Protein AF-A0A1I6YVT1-F1 (afdb_monomer_lite)

Secondary structure (DSSP, 8-state):
-PPPS-HHHHHHHHHHHHHHPPPPPPHHHHHHHHHHHHSGGGTT--S-----STTGGG-

Sequence (59 aa):
MATWGSQLAAERLGPLMQAAVPTPATAAQLAASITFLLSDDGTNINGAILASDGGWSAL

Foldseek 3Di:
DDDDPDPVCCVPCVVVCVVPQFDAADPVQVVVVVVCCVDPVVPPDPPDDDDSGRCPVVD

Radius of gyration: 16.79 Å; chains: 1; bounding box: 29×34×37 Å

pLDDT: mean 92.75, std 6.79, range [58.5, 98.31]

Structure (mmCIF, N/CA/C/O backbone):
data_AF-A0A1I6YVT1-F1
#
_entry.id   AF-A0A1I6YVT1-F1
#
loop_
_atom_site.group_PDB
_atom_site.id
_atom_site.type_symbol
_atom_site.label_atom_id
_atom_site.label_alt_id
_atom_site.label_comp_id
_atom_site.label_asym_id
_atom_site.label_entity_id
_atom_site.label_seq_id
_atom_site.pdbx_PDB_ins_code
_atom_site.Cartn_x
_atom_site.Cartn_y
_atom_site.Cartn_z
_atom_site.occupancy
_atom_site.B_iso_or_equiv
_atom_site.auth_seq_id
_atom_site.auth_comp_id
_atom_site.auth_asym_id
_atom_site.auth_atom_id
_atom_site.pdbx_PDB_model_num
ATOM 1 N N . MET A 1 1 ? -5.780 21.166 11.795 1.00 58.50 1 MET A N 1
ATOM 2 C CA . MET A 1 1 ? -6.340 20.073 12.621 1.00 58.50 1 MET A CA 1
ATOM 3 C C . MET A 1 1 ? -7.765 19.841 12.152 1.00 58.50 1 MET A C 1
ATOM 5 O O . MET A 1 1 ? -8.450 20.832 11.928 1.00 58.50 1 MET A O 1
ATOM 9 N N . ALA A 1 2 ? -8.187 18.594 11.934 1.00 68.25 2 ALA A N 1
ATOM 10 C CA . ALA A 1 2 ? -9.578 18.317 11.574 1.00 68.25 2 ALA A CA 1
ATOM 11 C C . ALA A 1 2 ? -10.509 18.755 12.716 1.00 68.25 2 ALA A C 1
ATOM 13 O O . ALA A 1 2 ? -10.172 18.580 13.888 1.00 68.25 2 ALA A O 1
ATOM 14 N N . THR A 1 3 ? -11.650 19.353 12.381 1.00 82.44 3 THR A N 1
ATOM 15 C CA . THR A 1 3 ? -12.675 19.729 13.355 1.00 82.44 3 THR A CA 1
ATO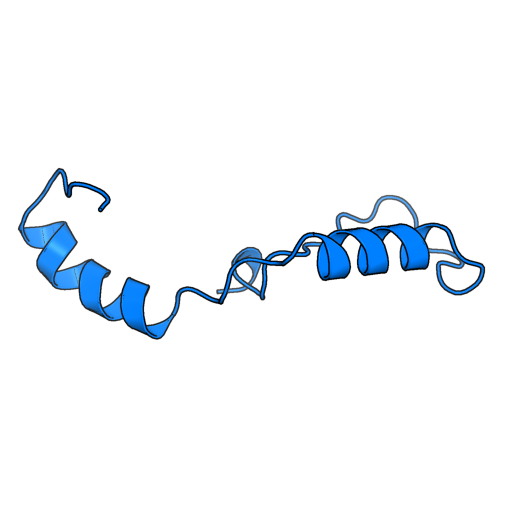M 16 C C . THR A 1 3 ? -13.674 18.588 13.516 1.00 82.44 3 THR A C 1
ATOM 18 O O . THR A 1 3 ? -14.106 17.977 12.540 1.00 82.44 3 THR A O 1
ATOM 21 N N . TRP A 1 4 ? -14.041 18.287 14.760 1.00 88.38 4 TRP A N 1
ATOM 22 C CA . TRP A 1 4 ? -15.052 17.278 15.063 1.00 88.38 4 TRP A CA 1
ATOM 23 C C . TRP A 1 4 ? -16.447 17.899 15.008 1.00 88.38 4 TRP A C 1
ATOM 25 O O . TRP A 1 4 ? -16.690 18.931 15.628 1.00 88.38 4 TRP A O 1
ATOM 35 N N . GLY A 1 5 ? -17.378 17.249 14.308 1.00 92.69 5 GLY A N 1
ATOM 36 C CA . GLY A 1 5 ? -18.787 17.663 14.277 1.00 92.69 5 GLY A CA 1
ATOM 37 C C . GLY A 1 5 ? -19.601 17.233 15.506 1.00 92.69 5 GLY A C 1
ATOM 38 O O . GLY A 1 5 ? -20.760 17.610 15.630 1.00 92.69 5 GLY A O 1
ATOM 39 N N . SER A 1 6 ? -19.024 16.424 16.404 1.00 94.94 6 SER A N 1
ATOM 40 C CA . SER A 1 6 ? -19.681 15.895 17.606 1.00 94.94 6 SER A CA 1
ATOM 41 C C . SER A 1 6 ? -18.673 15.679 18.731 1.00 94.94 6 SER A C 1
ATOM 43 O O . SER A 1 6 ? -17.630 15.053 18.530 1.00 94.94 6 SER A O 1
ATOM 45 N N . GLN A 1 7 ? -19.014 16.156 19.929 1.00 94.69 7 GLN A N 1
ATOM 46 C CA . GLN A 1 7 ? -18.179 16.013 21.121 1.00 94.69 7 GLN A CA 1
ATOM 47 C C . GLN A 1 7 ? -18.098 14.554 21.594 1.00 94.69 7 GLN A C 1
ATOM 49 O O . GLN A 1 7 ? -17.007 14.058 21.859 1.00 94.69 7 GLN A O 1
ATOM 54 N N . LEU A 1 8 ? -19.221 13.827 21.577 1.00 94.81 8 LEU A N 1
ATOM 55 C CA . LEU A 1 8 ? -19.242 12.398 21.902 1.00 94.81 8 LEU A CA 1
ATOM 56 C C . LEU A 1 8 ? -18.371 11.583 20.931 1.00 94.81 8 LEU A C 1
ATOM 58 O O . LEU A 1 8 ? -17.665 10.669 21.351 1.00 94.81 8 LEU A O 1
ATOM 62 N N . ALA A 1 9 ? -18.399 11.915 19.635 1.00 93.12 9 ALA A N 1
ATOM 63 C CA . ALA A 1 9 ? -17.557 11.247 18.644 1.00 93.12 9 ALA A CA 1
ATOM 64 C C . ALA A 1 9 ? -16.069 11.524 18.897 1.00 93.12 9 ALA A C 1
ATOM 66 O O . ALA A 1 9 ? -15.269 10.593 18.859 1.00 93.12 9 ALA A O 1
ATOM 67 N N . ALA A 1 10 ? -15.706 12.770 19.214 1.00 93.19 10 ALA A N 1
ATOM 68 C CA . ALA A 1 10 ? -14.329 13.138 19.534 1.00 93.19 10 ALA A CA 1
ATOM 69 C C . ALA A 1 10 ? -13.789 12.358 20.747 1.00 93.19 10 ALA A C 1
ATOM 71 O O . ALA A 1 10 ? -12.689 11.813 20.683 1.00 93.19 10 ALA A O 1
ATOM 72 N N . GLU A 1 11 ? -14.577 12.247 21.821 1.00 94.62 11 GLU A N 1
ATOM 73 C CA . GLU A 1 11 ? -14.188 11.537 23.049 1.00 94.62 11 GLU A CA 1
ATOM 74 C C . GLU A 1 11 ? -13.990 10.029 22.837 1.00 94.62 11 GLU A C 1
ATOM 76 O O . GLU A 1 11 ? -13.146 9.416 23.489 1.00 94.62 11 GLU A O 1
ATOM 81 N N . ARG A 1 12 ? -14.755 9.416 21.926 1.00 92.44 12 ARG A N 1
ATOM 82 C CA . ARG A 1 12 ? -14.720 7.963 21.691 1.00 92.44 12 ARG A CA 1
ATOM 83 C C . ARG A 1 12 ? -13.756 7.559 20.582 1.00 92.44 12 ARG A C 1
ATOM 85 O O . ARG A 1 12 ? -13.029 6.583 20.737 1.00 92.44 12 ARG A O 1
ATOM 92 N N . LEU A 1 13 ? -13.756 8.291 19.471 1.00 91.62 13 LEU A N 1
ATOM 93 C CA . LEU A 1 13 ? -12.959 7.961 18.291 1.00 91.62 13 LEU A CA 1
ATOM 94 C C . LEU A 1 13 ? -11.557 8.558 18.359 1.00 91.62 13 LEU A C 1
ATOM 96 O O . LEU A 1 13 ? -10.638 7.949 17.830 1.00 91.62 13 LEU A O 1
ATOM 100 N N . GLY A 1 14 ? -11.364 9.703 19.020 1.00 91.00 14 GLY A N 1
ATOM 101 C CA . GLY A 1 14 ? -10.067 10.383 19.101 1.00 91.00 14 GLY A CA 1
ATOM 102 C C . GLY A 1 14 ?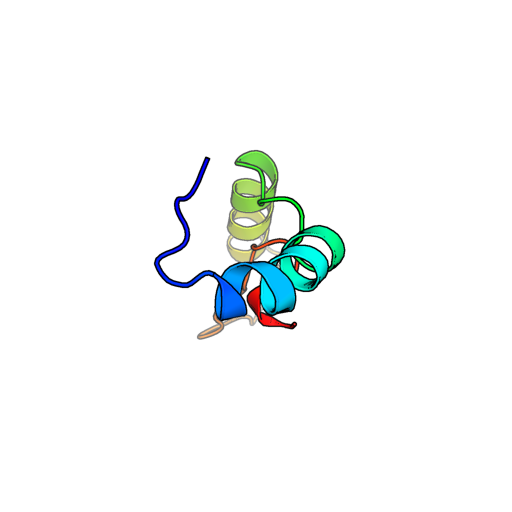 -8.919 9.474 19.565 1.00 91.00 14 GLY A C 1
ATOM 103 O O . GLY A 1 14 ? -7.936 9.354 18.832 1.00 91.00 14 GLY A O 1
ATOM 104 N N . PRO A 1 15 ? -9.043 8.780 20.715 1.00 91.44 15 PRO A N 1
ATOM 105 C CA . PRO A 1 15 ? -8.011 7.856 21.187 1.00 91.44 15 PRO A CA 1
ATOM 106 C C . PRO A 1 15 ? -7.758 6.690 20.223 1.00 91.44 15 PRO A C 1
ATOM 108 O O . PRO A 1 15 ? -6.610 6.323 19.988 1.00 91.44 15 PRO A O 1
ATOM 111 N N . LEU A 1 16 ? -8.819 6.136 19.624 1.00 88.38 16 LEU A N 1
ATOM 112 C CA . LEU A 1 16 ? -8.704 5.044 18.658 1.00 88.38 16 LEU A CA 1
ATOM 113 C C . LEU A 1 16 ? -7.996 5.505 17.380 1.00 88.38 16 LEU A C 1
ATOM 115 O O . LEU A 1 16 ? -7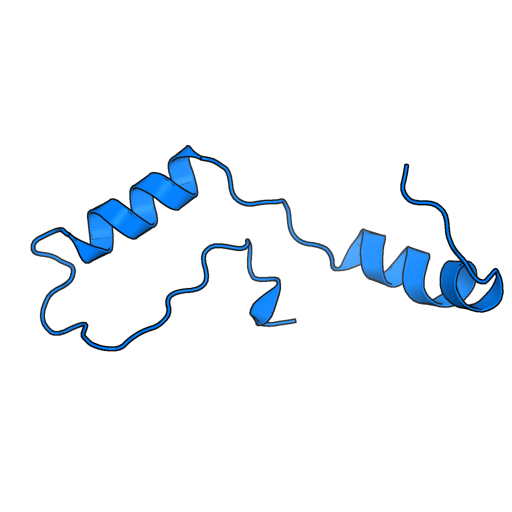.088 4.831 16.914 1.00 88.38 16 LEU A O 1
ATOM 119 N N . MET A 1 17 ? -8.342 6.680 16.851 1.00 88.44 17 MET A N 1
ATOM 120 C CA . MET A 1 17 ? -7.682 7.251 15.676 1.00 88.44 17 MET A CA 1
ATOM 121 C C . MET A 1 17 ? -6.202 7.535 15.956 1.00 88.44 17 MET A C 1
ATOM 123 O O . MET A 1 17 ? -5.357 7.243 15.123 1.00 88.44 17 MET A O 1
ATOM 127 N N . GLN A 1 18 ? -5.857 8.056 17.136 1.00 86.38 18 GLN A N 1
ATOM 128 C CA . GLN A 1 18 ? -4.457 8.301 17.504 1.00 86.38 18 GLN A CA 1
ATOM 129 C C . GLN A 1 18 ? -3.632 7.015 17.622 1.00 86.38 18 GLN A C 1
ATOM 131 O O . GLN A 1 18 ? -2.450 7.028 17.292 1.00 86.38 18 GLN A O 1
ATOM 136 N N . ALA A 1 19 ? -4.236 5.927 18.105 1.00 87.31 19 ALA A N 1
ATOM 137 C CA . ALA A 1 19 ? -3.541 4.660 18.316 1.00 87.31 19 ALA A CA 1
ATOM 138 C C . ALA A 1 19 ? -3.497 3.765 17.066 1.00 87.31 19 ALA A C 1
ATOM 140 O O . ALA A 1 19 ? -2.559 2.987 16.919 1.00 87.31 19 ALA A O 1
ATOM 141 N N . ALA A 1 20 ? -4.511 3.845 16.198 1.00 86.38 20 ALA A N 1
ATOM 142 C CA . ALA A 1 20 ? -4.705 2.905 15.096 1.00 86.38 20 ALA A CA 1
ATOM 143 C C . ALA A 1 20 ? -4.441 3.496 13.705 1.00 86.38 20 ALA A C 1
ATOM 145 O O . ALA A 1 20 ? -4.239 2.726 12.774 1.00 86.38 20 ALA A O 1
ATOM 146 N N . VAL A 1 21 ? -4.439 4.825 13.522 1.00 87.62 21 VAL A N 1
ATOM 147 C CA . VAL A 1 21 ? -4.153 5.409 12.200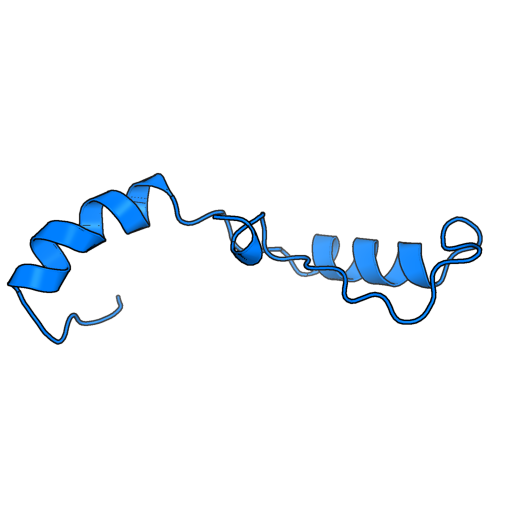 1.00 87.62 21 VAL A CA 1
ATOM 148 C C . VAL A 1 21 ? -2.691 5.122 11.831 1.00 87.62 21 VAL A C 1
ATOM 150 O O . VAL A 1 21 ? -1.788 5.594 12.528 1.00 87.62 21 VAL A O 1
ATOM 153 N N . PRO A 1 22 ? -2.431 4.380 10.742 1.00 89.62 22 PRO A N 1
ATOM 154 C CA . PRO A 1 22 ? -1.083 4.125 10.288 1.00 89.62 22 PRO A CA 1
ATOM 155 C C . PRO A 1 22 ? -0.479 5.385 9.671 1.00 89.62 22 PRO A C 1
ATOM 157 O O . PRO A 1 22 ? -1.171 6.304 9.225 1.00 89.62 22 PRO A O 1
ATOM 160 N N . THR A 1 23 ? 0.849 5.416 9.616 1.00 91.06 23 THR A N 1
ATOM 161 C CA . THR A 1 23 ? 1.574 6.485 8.932 1.00 91.06 23 THR A CA 1
ATOM 162 C C . THR A 1 23 ? 1.185 6.510 7.449 1.00 91.06 23 THR A C 1
ATOM 164 O O . THR A 1 23 ? 1.246 5.461 6.801 1.00 91.06 23 THR A O 1
ATOM 167 N N . PRO A 1 24 ? 0.836 7.681 6.881 1.00 91.56 24 PRO A N 1
ATOM 168 C CA . PRO A 1 24 ? 0.546 7.794 5.458 1.00 91.56 24 PRO A CA 1
ATOM 169 C C . PRO A 1 24 ? 1.695 7.271 4.593 1.00 91.56 24 PRO A C 1
ATOM 171 O O . PRO A 1 24 ? 2.867 7.547 4.869 1.00 91.56 24 PRO A O 1
ATOM 174 N N . ALA A 1 25 ? 1.356 6.557 3.518 1.00 95.75 25 ALA A N 1
ATOM 175 C CA . ALA A 1 25 ? 2.346 6.100 2.555 1.00 95.75 25 ALA A CA 1
ATOM 176 C C . ALA A 1 25 ? 3.053 7.290 1.890 1.00 95.75 25 ALA A C 1
ATOM 178 O O . ALA A 1 25 ? 2.439 8.270 1.463 1.00 95.75 25 ALA A O 1
ATOM 179 N N . THR A 1 26 ? 4.372 7.191 1.794 1.00 97.12 26 THR A N 1
ATOM 180 C CA . THR A 1 26 ? 5.215 8.164 1.103 1.00 97.12 26 THR A CA 1
ATOM 181 C C . THR A 1 26 ? 5.136 7.988 -0.413 1.00 97.12 26 THR A C 1
ATOM 183 O O . THR A 1 26 ? 4.822 6.911 -0.924 1.00 97.12 26 THR A O 1
ATOM 186 N N . ALA A 1 27 ? 5.519 9.031 -1.153 1.00 97.88 27 ALA A N 1
ATOM 187 C CA . ALA A 1 27 ? 5.620 8.959 -2.611 1.00 97.88 27 ALA A CA 1
ATOM 188 C C . ALA A 1 27 ? 6.569 7.840 -3.081 1.00 97.88 27 ALA A C 1
ATOM 190 O O . ALA A 1 27 ? 6.279 7.161 -4.062 1.00 97.88 27 ALA A O 1
ATOM 191 N N . ALA A 1 28 ? 7.674 7.612 -2.362 1.00 98.19 28 ALA A N 1
ATOM 192 C CA . ALA A 1 28 ? 8.628 6.554 -2.689 1.00 98.19 28 ALA A CA 1
ATOM 193 C C . ALA A 1 28 ? 8.032 5.148 -2.506 1.00 98.19 28 ALA A C 1
ATOM 195 O O . ALA A 1 28 ? 8.276 4.275 -3.332 1.00 98.19 28 ALA A O 1
ATOM 196 N N . GLN A 1 29 ? 7.221 4.932 -1.465 1.00 97.81 29 GLN A N 1
ATOM 197 C CA . GLN A 1 29 ? 6.529 3.654 -1.256 1.00 97.81 29 GLN A CA 1
ATOM 198 C C . GLN A 1 29 ? 5.497 3.389 -2.357 1.00 97.81 29 GLN A C 1
ATOM 200 O O . GLN A 1 29 ? 5.480 2.297 -2.917 1.00 97.81 29 GLN A O 1
ATOM 205 N N . LEU A 1 30 ? 4.708 4.404 -2.728 1.00 97.69 30 LEU A N 1
ATOM 206 C CA . LEU A 1 30 ? 3.765 4.296 -3.846 1.00 97.69 30 LEU A CA 1
ATOM 207 C C . LEU A 1 30 ? 4.484 3.965 -5.160 1.00 97.69 30 LEU A C 1
ATOM 209 O O . LEU A 1 30 ? 4.073 3.054 -5.877 1.00 97.69 30 LEU A O 1
ATOM 213 N N . ALA A 1 31 ? 5.580 4.670 -5.460 1.00 98.31 31 ALA A N 1
ATOM 214 C CA . ALA A 1 31 ? 6.391 4.401 -6.642 1.00 98.31 31 ALA A C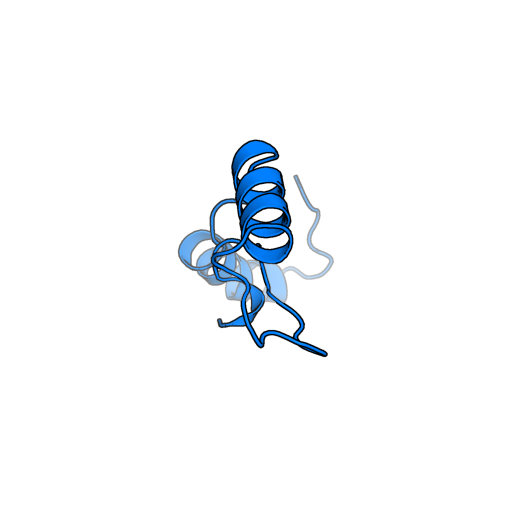A 1
ATOM 215 C C . ALA A 1 31 ? 6.937 2.965 -6.638 1.00 98.31 31 ALA A C 1
ATOM 217 O O . ALA A 1 31 ? 6.837 2.287 -7.655 1.00 98.31 31 ALA A O 1
ATOM 218 N N . ALA A 1 32 ? 7.437 2.479 -5.496 1.00 98.31 32 ALA A N 1
ATOM 219 C CA . ALA A 1 32 ? 7.945 1.117 -5.363 1.00 98.31 32 ALA A CA 1
ATOM 220 C C . ALA A 1 32 ? 6.868 0.061 -5.677 1.00 98.31 32 ALA A C 1
ATOM 222 O O . ALA A 1 32 ? 7.115 -0.838 -6.482 1.00 98.31 32 ALA A O 1
ATOM 223 N N . SER A 1 33 ? 5.659 0.195 -5.116 1.00 97.75 33 SER A N 1
ATOM 224 C CA . SER A 1 33 ? 4.544 -0.723 -5.399 1.00 97.75 33 SER A CA 1
ATOM 225 C C . SER A 1 33 ? 4.142 -0.724 -6.875 1.00 97.75 33 SER A C 1
ATOM 227 O O . SER A 1 33 ? 3.902 -1.788 -7.439 1.00 97.75 33 SER A O 1
ATOM 229 N N . ILE A 1 34 ? 4.122 0.444 -7.527 1.00 97.81 34 ILE A N 1
ATOM 230 C CA . ILE A 1 34 ? 3.862 0.544 -8.971 1.00 97.81 34 ILE A CA 1
ATOM 231 C C . ILE A 1 34 ? 4.977 -0.146 -9.765 1.00 97.81 34 ILE A C 1
ATOM 233 O O . ILE A 1 34 ? 4.688 -0.931 -10.663 1.00 97.81 34 ILE A O 1
ATOM 237 N N . THR A 1 35 ? 6.247 0.108 -9.432 1.00 98.19 35 THR A N 1
ATOM 238 C CA . THR A 1 35 ? 7.377 -0.503 -10.147 1.00 98.19 35 THR A CA 1
ATOM 239 C C . THR A 1 35 ? 7.434 -2.015 -9.982 1.00 98.19 35 THR A C 1
ATOM 241 O O . THR A 1 35 ? 7.806 -2.685 -10.933 1.00 98.19 35 THR A O 1
ATOM 244 N N . PHE A 1 36 ? 7.020 -2.557 -8.834 1.00 98.06 36 PHE A N 1
ATOM 245 C CA . PHE A 1 36 ? 6.876 -4.000 -8.640 1.00 98.06 36 PHE A CA 1
ATOM 246 C C . PHE A 1 36 ? 5.816 -4.594 -9.577 1.00 98.06 36 PHE A C 1
ATOM 248 O O . PHE A 1 36 ? 6.068 -5.594 -10.236 1.00 98.06 36 PHE A O 1
ATOM 255 N N . LEU A 1 37 ? 4.645 -3.958 -9.696 1.00 97.31 37 LEU A N 1
ATOM 256 C CA . LEU A 1 37 ? 3.599 -4.430 -10.613 1.00 97.31 37 LEU A CA 1
ATOM 257 C C . LEU A 1 37 ? 4.014 -4.338 -12.092 1.00 97.31 37 LEU A C 1
ATOM 259 O O . LEU A 1 37 ? 3.477 -5.070 -12.918 1.00 97.31 37 LEU A O 1
ATOM 263 N N . LEU A 1 38 ? 4.939 -3.435 -12.428 1.00 97.19 38 LEU A N 1
ATOM 264 C CA . LEU A 1 38 ? 5.487 -3.270 -13.778 1.00 97.19 38 LEU A CA 1
ATOM 265 C C . LEU A 1 38 ? 6.743 -4.112 -14.044 1.00 97.19 38 LEU A C 1
ATOM 267 O O . LEU A 1 38 ? 7.178 -4.170 -15.194 1.00 97.19 38 LEU A O 1
ATOM 271 N N . SER A 1 39 ? 7.359 -4.696 -13.015 1.00 98.31 39 SER A N 1
ATOM 272 C CA . SER A 1 39 ? 8.592 -5.466 -13.162 1.00 98.31 39 SER A CA 1
ATOM 273 C C . SER A 1 39 ? 8.311 -6.919 -13.537 1.00 98.31 39 SER A C 1
ATOM 275 O O . SER A 1 39 ? 7.179 -7.401 -13.471 1.00 98.31 39 SER A O 1
ATOM 277 N N . ASP A 1 40 ? 9.380 -7.643 -13.867 1.00 97.94 40 ASP A N 1
ATOM 278 C CA . ASP A 1 40 ? 9.330 -9.085 -14.122 1.00 97.94 40 ASP A CA 1
ATOM 279 C C . ASP A 1 40 ? 8.881 -9.896 -12.886 1.00 97.94 40 ASP A C 1
ATOM 281 O O . ASP A 1 40 ? 8.401 -11.023 -13.026 1.00 97.94 40 ASP A O 1
ATOM 285 N N . ASP A 1 41 ? 8.970 -9.316 -11.681 1.00 97.50 41 ASP A N 1
ATOM 286 C CA . ASP A 1 41 ? 8.505 -9.945 -10.438 1.00 97.50 41 ASP A CA 1
ATOM 287 C C . ASP A 1 41 ? 6.975 -9.888 -10.286 1.00 97.50 41 ASP A C 1
ATOM 289 O O . ASP A 1 41 ? 6.393 -10.720 -9.588 1.00 97.50 41 ASP A O 1
ATOM 293 N N . GLY A 1 42 ? 6.296 -8.963 -10.976 1.00 96.06 42 GLY A N 1
ATOM 294 C CA . GLY A 1 42 ? 4.833 -8.846 -11.026 1.00 96.06 42 GLY A CA 1
ATOM 295 C C . GLY A 1 42 ? 4.141 -9.932 -11.864 1.00 96.06 42 GLY A C 1
ATOM 296 O O . GLY A 1 42 ? 3.008 -9.753 -12.318 1.00 96.06 42 GLY A O 1
ATOM 297 N N . THR A 1 43 ? 4.818 -11.052 -12.123 1.00 97.00 43 THR A N 1
ATOM 298 C CA . THR A 1 43 ? 4.353 -12.087 -13.050 1.00 97.00 43 THR A CA 1
ATOM 299 C C . THR A 1 43 ? 3.035 -12.730 -12.609 1.00 97.00 43 THR A C 1
ATOM 301 O O . THR A 1 43 ? 2.826 -13.060 -11.442 1.00 97.00 43 THR A O 1
ATOM 304 N N . ASN A 1 44 ? 2.124 -12.923 -13.569 1.00 95.94 44 ASN A N 1
ATOM 305 C CA . ASN A 1 44 ? 0.794 -13.513 -13.375 1.00 95.94 44 ASN A CA 1
ATOM 306 C C . ASN A 1 44 ? -0.112 -12.791 -12.346 1.00 95.94 44 ASN A C 1
ATOM 308 O O . ASN A 1 44 ? -1.105 -13.360 -11.890 1.00 95.94 44 ASN A O 1
ATOM 312 N N . ILE A 1 45 ? 0.170 -11.527 -12.011 1.00 96.38 45 ILE A N 1
ATOM 313 C CA . ILE A 1 45 ? -0.735 -10.674 -11.231 1.00 96.38 45 ILE A CA 1
ATOM 314 C C . ILE A 1 45 ? -1.604 -9.878 -12.208 1.00 96.38 45 ILE A C 1
ATOM 316 O O . ILE A 1 45 ? -1.119 -9.024 -12.945 1.00 96.38 45 ILE A O 1
ATOM 320 N N . ASN A 1 46 ? -2.908 -10.152 -12.232 1.00 94.88 46 ASN A N 1
ATOM 321 C CA . ASN A 1 46 ? -3.863 -9.439 -13.079 1.00 94.88 46 ASN A CA 1
ATOM 322 C C . ASN A 1 46 ? -5.191 -9.219 -12.342 1.00 94.88 46 ASN A C 1
ATOM 324 O O . ASN A 1 46 ? -5.575 -10.018 -11.492 1.00 94.88 46 ASN A O 1
ATOM 328 N N . GLY A 1 47 ? -5.865 -8.100 -12.631 1.00 96.31 47 GLY A N 1
ATOM 329 C CA . GLY A 1 47 ? -7.155 -7.745 -12.021 1.00 96.31 47 GLY A CA 1
ATOM 330 C C . GLY A 1 47 ? -7.116 -7.414 -10.521 1.00 96.31 47 GLY A C 1
ATOM 331 O O . GLY A 1 47 ? -8.163 -7.155 -9.934 1.00 96.31 47 GLY A O 1
ATOM 332 N N . ALA A 1 48 ? -5.937 -7.417 -9.894 1.00 95.62 48 ALA A N 1
ATOM 333 C CA . ALA A 1 48 ? -5.777 -7.150 -8.470 1.00 95.62 48 ALA A CA 1
ATOM 334 C C . ALA A 1 48 ? -5.804 -5.646 -8.150 1.00 95.62 48 ALA A C 1
ATOM 336 O O . ALA A 1 48 ? -5.267 -4.827 -8.895 1.00 95.62 48 ALA A O 1
ATOM 337 N N . ILE A 1 49 ? -6.367 -5.301 -6.990 1.00 95.56 49 ILE A N 1
ATOM 338 C CA . ILE A 1 49 ? -6.235 -3.976 -6.372 1.00 95.56 49 ILE A CA 1
ATOM 339 C C . ILE A 1 49 ? -5.278 -4.120 -5.189 1.00 95.56 49 ILE A C 1
ATOM 341 O O . ILE A 1 49 ? -5.603 -4.784 -4.207 1.00 95.56 49 ILE A O 1
ATOM 345 N N . LEU A 1 50 ? -4.094 -3.512 -5.289 1.00 95.12 50 LEU A N 1
ATOM 346 C CA . LEU A 1 50 ? -3.077 -3.537 -4.239 1.00 95.12 50 LEU A CA 1
ATOM 347 C C . LEU A 1 50 ? -3.136 -2.244 -3.416 1.00 95.12 50 LEU A C 1
ATOM 349 O O . LEU A 1 50 ? -2.764 -1.177 -3.903 1.00 95.12 50 LEU A O 1
ATOM 353 N N . ALA A 1 51 ? -3.592 -2.339 -2.166 1.00 95.69 51 ALA A N 1
ATOM 354 C CA . ALA A 1 51 ? -3.581 -1.208 -1.244 1.00 95.69 51 ALA A CA 1
ATOM 355 C C . ALA A 1 51 ? -2.143 -0.865 -0.817 1.00 95.69 51 ALA A C 1
ATOM 357 O O . ALA A 1 51 ? -1.398 -1.721 -0.345 1.00 95.69 51 ALA A O 1
ATOM 358 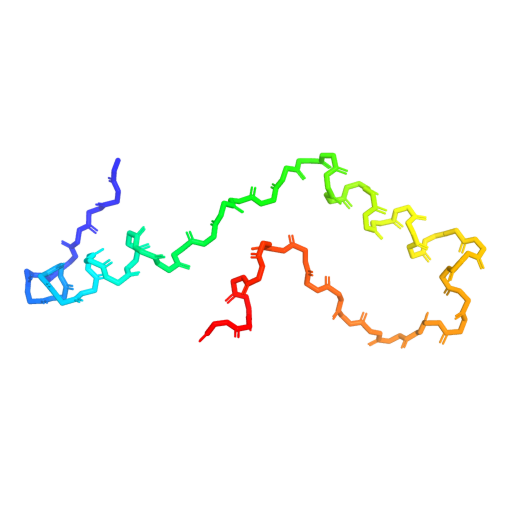N N . SER A 1 52 ? -1.767 0.406 -0.968 1.00 95.81 52 SER A N 1
ATOM 359 C CA . SER A 1 52 ? -0.486 0.966 -0.523 1.00 95.81 52 SER A CA 1
ATOM 360 C C . SER A 1 52 ? -0.751 2.132 0.434 1.00 95.81 52 SER A C 1
ATOM 362 O O . SER A 1 52 ? -0.490 3.291 0.116 1.00 95.81 52 SER A O 1
ATOM 364 N N . ASP A 1 53 ? -1.328 1.826 1.595 1.00 94.88 53 ASP A N 1
ATOM 365 C CA . ASP A 1 53 ? -1.928 2.805 2.514 1.00 94.88 53 ASP A CA 1
ATOM 366 C C . ASP A 1 53 ? -1.481 2.639 3.979 1.00 94.88 53 ASP A C 1
ATOM 368 O O . ASP A 1 53 ? -2.155 3.091 4.903 1.00 94.88 53 ASP A O 1
ATOM 372 N N . GLY A 1 54 ? -0.353 1.960 4.205 1.00 92.00 54 GLY A N 1
ATOM 373 C CA . GLY A 1 54 ? 0.152 1.689 5.553 1.00 92.00 54 GLY A CA 1
ATOM 374 C C . GLY A 1 54 ? -0.680 0.673 6.344 1.00 92.00 54 GLY A C 1
ATOM 375 O O . GLY A 1 54 ? -0.457 0.531 7.542 1.00 92.00 54 GLY A O 1
ATOM 376 N N . GLY A 1 55 ? -1.612 -0.039 5.699 1.00 91.69 55 GLY A N 1
ATOM 377 C CA . GLY A 1 55 ? -2.477 -1.034 6.336 1.00 91.69 55 GLY A CA 1
ATOM 378 C C . GLY A 1 55 ? -3.839 -0.488 6.758 1.00 91.69 55 GLY A C 1
ATOM 379 O O . GLY A 1 55 ? -4.604 -1.214 7.384 1.00 91.69 55 GLY A O 1
ATOM 380 N N . TRP A 1 56 ? -4.163 0.759 6.404 1.00 91.56 56 TRP A N 1
ATOM 381 C CA . TRP A 1 56 ? -5.431 1.399 6.758 1.00 91.56 56 TRP A CA 1
ATOM 382 C C . TRP A 1 56 ? -6.646 0.587 6.298 1.00 91.56 56 TRP A C 1
ATOM 384 O O . TRP A 1 56 ? -7.569 0.378 7.075 1.00 91.56 56 TRP A O 1
ATOM 394 N N . SER A 1 57 ? -6.627 0.075 5.066 1.00 91.75 57 SER A N 1
ATOM 395 C CA . SER A 1 57 ? -7.734 -0.710 4.504 1.00 91.75 57 SER A CA 1
ATOM 396 C C . SER A 1 57 ? -7.938 -2.082 5.163 1.00 91.75 57 SER A C 1
ATOM 398 O O . SER A 1 57 ? -8.907 -2.762 4.833 1.00 91.75 57 SER A O 1
ATOM 400 N N . ALA A 1 58 ? -7.029 -2.519 6.041 1.00 90.75 58 ALA A N 1
ATOM 401 C CA . ALA A 1 58 ? -7.075 -3.823 6.705 1.00 90.75 58 ALA A CA 1
ATOM 402 C C . ALA A 1 58 ? -7.377 -3.743 8.217 1.00 90.75 58 ALA A C 1
ATOM 404 O O . ALA A 1 58 ? -7.391 -4.784 8.878 1.00 90.75 58 ALA A O 1
ATOM 405 N N . LEU A 1 59 ? -7.590 -2.535 8.752 1.00 85.06 59 LEU A N 1
ATOM 406 C CA . LEU A 1 59 ? -8.014 -2.272 10.134 1.00 85.06 59 LEU A CA 1
ATOM 407 C C . LEU A 1 59 ? -9.543 -2.223 10.240 1.00 85.06 59 LEU A C 1
ATOM 409 O O . LEU A 1 59 ? -10.059 -2.722 11.266 1.00 85.06 59 LEU A O 1
#